Protein AF-A0A417HLZ5-F1 (afdb_monomer)

pLDDT: mean 81.4, std 19.9, range [37.94, 98.44]

Foldseek 3Di:
DDDDDDDDDDDPPPPDVVVVVVVVVVVVVVVVVVVVCVVPDDDDDDDPPPPPPPPFADFPDKFFFDDLVVAVCSVVDDDDFFAKWWWDQDCVPPPANLWIFIAHPVRHTNGTGDRVPSNVVSVCVVVVFTKIWTWHQDPPRTIIIGIHGDDD

Solvent-accessible surface area (backbone atoms only — not comparable to full-atom values): 9369 Å² total; per-residue (Å²): 135,88,79,83,79,87,89,80,89,87,79,84,82,73,79,54,71,62,59,60,51,50,51,51,50,51,52,50,51,51,48,51,51,46,63,69,39,68,84,64,88,78,84,87,82,98,66,86,82,73,87,82,74,78,88,61,31,61,80,70,49,78,42,54,60,31,64,27,83,78,39,93,67,34,88,71,62,89,80,53,76,68,38,65,31,38,68,44,82,34,64,84,38,92,89,39,57,50,37,32,38,32,19,37,86,89,65,51,72,63,27,23,54,43,83,94,65,21,62,62,62,35,52,41,48,73,76,65,47,62,49,40,31,30,32,37,70,45,79,96,74,39,51,28,32,39,34,21,42,52,75,130

Mean predicted aligned error: 15.19 Å

Nearest PDB structures (foldseek):
  3k2y-assembly1_A  TM=8.280E-01  e=7.923E-06  Lactiplantibacillus plantarum
  4xzg-assembly1_A  TM=7.854E-01  e=3.102E-05  Homo sapiens
  5k5f-assembly1_A  TM=6.120E-01  e=8.891E-04  Homo sapiens
  7et6-assembly1_D  TM=2.840E-01  e=3.391E+00  Arabidopsis thaliana
  1wid-assembly1_A  TM=2.336E-01  e=2.552E+00  Arabidopsis thaliana

Radius of gyration: 33.35 Å; Cα contacts (8 Å, |Δi|>4): 200; chains: 1; bounding box: 101×55×73 Å

Secondary structure (DSSP, 8-state):
----------------HHHHHHHHHHHHHHHHHHHHHTT-----S-SS-------SPPEEEEEE-B-GGGSTTGGG----TT-EEEEEE-TT-SS-TT-EEEEETTS-EEEE--TTTTHHHHHHHHTT---EEEEEEEGGGEEEEEEEPPP-

Structure (mmCIF, N/CA/C/O backbone):
data_AF-A0A417HLZ5-F1
#
_entry.id   AF-A0A417HLZ5-F1
#
loop_
_atom_site.group_PDB
_atom_site.id
_atom_site.type_symbol
_atom_site.label_atom_id
_atom_site.label_alt_id
_atom_site.label_comp_id
_atom_site.label_asym_id
_atom_site.label_entity_id
_atom_site.label_seq_id
_atom_site.pdbx_PDB_ins_code
_atom_site.Cartn_x
_atom_site.Cartn_y
_atom_site.Cartn_z
_atom_site.occupancy
_atom_site.B_iso_or_equiv
_atom_site.auth_seq_id
_atom_site.auth_comp_id
_atom_site.auth_asym_id
_atom_site.auth_atom_id
_atom_site.pdbx_PDB_model_num
ATOM 1 N N . MET A 1 1 ? 86.216 42.532 -59.298 1.00 42.53 1 MET A N 1
ATOM 2 C CA . MET A 1 1 ? 84.942 42.990 -58.701 1.00 42.53 1 MET A CA 1
ATOM 3 C C . MET A 1 1 ? 84.182 41.778 -58.187 1.00 42.53 1 MET A C 1
ATOM 5 O O . MET A 1 1 ? 84.198 40.765 -58.871 1.00 42.53 1 MET A O 1
ATOM 9 N N . GLY A 1 2 ? 83.654 41.870 -56.960 1.00 40.97 2 GLY A N 1
ATOM 10 C CA . GLY A 1 2 ? 83.027 40.779 -56.196 1.00 40.97 2 GLY A CA 1
ATOM 11 C C . GLY A 1 2 ? 81.701 40.298 -56.785 1.00 40.97 2 GLY A C 1
ATOM 12 O O . GLY A 1 2 ? 81.273 40.784 -57.821 1.00 40.97 2 GLY A O 1
ATOM 13 N N . SER A 1 3 ? 80.967 39.372 -56.190 1.00 40.03 3 SER A N 1
ATOM 14 C CA . S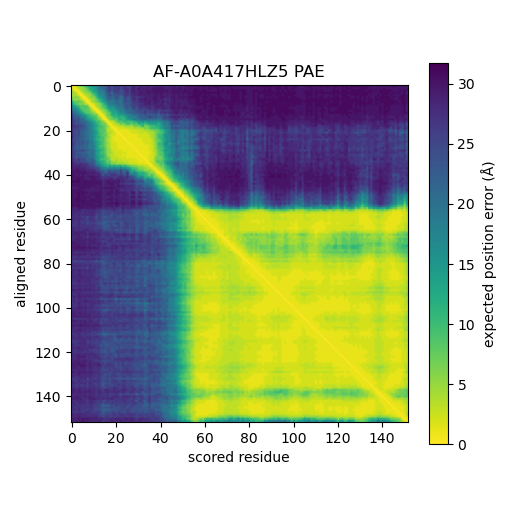ER A 1 3 ? 81.088 38.596 -54.957 1.00 40.03 3 SER A CA 1
ATOM 15 C C . SER A 1 3 ? 80.095 37.453 -55.149 1.00 40.03 3 SER A C 1
ATOM 17 O O . SER A 1 3 ? 78.955 37.699 -55.543 1.00 40.03 3 SER A O 1
ATOM 19 N N . ALA A 1 4 ? 80.540 36.223 -54.928 1.00 44.66 4 ALA A N 1
ATOM 20 C CA . ALA A 1 4 ? 79.714 35.032 -54.982 1.00 44.66 4 ALA A CA 1
ATOM 21 C C . ALA A 1 4 ? 78.902 34.887 -53.686 1.00 44.66 4 ALA A C 1
ATOM 23 O O . ALA A 1 4 ? 79.426 35.169 -52.612 1.00 44.66 4 ALA A O 1
ATOM 24 N N . GLY A 1 5 ? 77.654 34.445 -53.839 1.00 44.38 5 GLY A N 1
ATOM 25 C CA . GLY A 1 5 ? 77.116 33.286 -53.125 1.00 44.38 5 GLY A CA 1
ATOM 26 C C . GLY A 1 5 ? 76.871 33.382 -51.618 1.00 44.38 5 GLY A C 1
ATOM 27 O O . GLY A 1 5 ? 77.808 33.421 -50.834 1.00 44.38 5 GLY A O 1
ATOM 28 N N . ASP A 1 6 ? 75.584 33.233 -51.289 1.00 45.41 6 ASP A N 1
ATOM 29 C CA . ASP A 1 6 ? 75.059 32.317 -50.265 1.00 45.41 6 ASP A CA 1
ATOM 30 C C . ASP A 1 6 ? 75.293 32.730 -48.795 1.00 45.41 6 ASP A C 1
ATOM 32 O O . ASP A 1 6 ? 76.400 32.946 -48.331 1.00 45.41 6 ASP A O 1
ATOM 36 N N . GLY A 1 7 ? 74.279 32.923 -47.953 1.00 51.69 7 GLY A N 1
ATOM 37 C CA . GLY A 1 7 ? 73.090 32.099 -47.776 1.00 51.69 7 GLY A CA 1
ATOM 38 C C . GLY A 1 7 ? 73.145 31.482 -46.374 1.00 51.69 7 GLY A C 1
ATOM 39 O O . GLY A 1 7 ? 73.733 30.427 -46.193 1.00 51.69 7 GLY A O 1
ATOM 40 N N . CYS A 1 8 ? 72.561 32.154 -45.378 1.00 38.81 8 CYS A N 1
ATOM 41 C CA . CYS A 1 8 ? 72.175 31.598 -44.070 1.00 38.81 8 CYS A CA 1
ATOM 42 C C . CYS A 1 8 ? 71.301 32.678 -43.396 1.00 38.81 8 CYS A C 1
ATOM 44 O O . CYS A 1 8 ? 71.788 33.765 -43.115 1.00 38.81 8 CYS A O 1
ATOM 46 N N . GLY A 1 9 ? 69.977 32.578 -43.272 1.00 46.19 9 GLY A N 1
ATOM 47 C CA . GLY A 1 9 ? 69.206 31.438 -42.803 1.00 46.19 9 GLY A CA 1
ATOM 48 C C . GLY A 1 9 ? 69.137 31.511 -41.281 1.00 46.19 9 GLY A C 1
ATOM 49 O O . GLY A 1 9 ? 70.114 31.147 -40.646 1.00 46.19 9 GLY A O 1
ATOM 50 N N . LEU A 1 10 ? 68.025 32.012 -40.720 1.00 42.22 10 LEU A N 1
ATOM 51 C CA . LEU A 1 10 ? 67.340 31.466 -39.531 1.00 42.22 10 LEU A CA 1
ATOM 52 C C . LEU A 1 10 ? 66.310 32.462 -38.947 1.00 42.22 10 LEU A C 1
ATOM 54 O O . LEU A 1 10 ? 66.621 33.383 -38.201 1.00 42.22 10 LEU A O 1
ATOM 58 N N . LEU A 1 11 ? 65.055 32.152 -39.286 1.00 45.53 11 LEU A N 1
ATOM 59 C CA . LEU A 1 11 ? 63.861 32.138 -38.432 1.00 45.53 11 LEU A CA 1
ATOM 60 C C . LEU A 1 11 ? 63.254 33.480 -38.020 1.00 45.53 11 LEU A C 1
ATOM 62 O O . LEU A 1 11 ? 63.368 33.940 -36.887 1.00 45.53 11 LEU A O 1
ATOM 66 N N . LYS A 1 12 ? 62.429 34.016 -38.921 1.00 48.50 12 LYS A N 1
ATOM 67 C CA . LYS A 1 12 ? 61.233 34.740 -38.498 1.00 48.50 12 LYS A CA 1
ATOM 68 C C . LYS A 1 12 ? 60.192 33.674 -38.158 1.00 48.50 12 LYS A C 1
ATOM 70 O O . LYS A 1 12 ? 59.709 32.985 -39.047 1.00 48.50 12 LYS A O 1
ATOM 75 N N . GLY A 1 13 ? 59.949 33.465 -36.866 1.00 55.28 13 GLY A N 1
ATOM 76 C CA . GLY A 1 13 ? 58.898 32.575 -36.383 1.00 55.28 13 GLY A CA 1
ATOM 77 C C . GLY A 1 13 ? 57.536 33.114 -36.804 1.00 55.28 13 GLY A C 1
ATOM 78 O O . GLY A 1 13 ? 56.933 33.915 -36.095 1.00 55.28 13 GLY A O 1
ATOM 79 N N . GLU A 1 14 ? 57.076 32.709 -37.981 1.00 53.88 14 GLU A N 1
ATOM 80 C CA . GLU A 1 14 ? 55.670 32.768 -38.351 1.00 53.88 14 GLU A CA 1
ATOM 81 C C . GLU A 1 14 ? 54.941 31.763 -37.461 1.00 53.88 14 GLU A C 1
ATOM 83 O O . GLU A 1 14 ? 54.979 30.557 -37.692 1.00 53.88 14 GLU A O 1
ATOM 88 N N . VAL A 1 15 ? 54.319 32.267 -36.394 1.00 59.94 15 VAL A N 1
ATOM 89 C CA . VAL A 1 15 ? 53.291 31.519 -35.666 1.00 59.94 15 VAL A CA 1
ATOM 90 C C . VAL A 1 15 ? 52.232 31.096 -36.689 1.00 59.94 15 VAL A C 1
ATOM 92 O O . VAL A 1 15 ? 51.618 31.9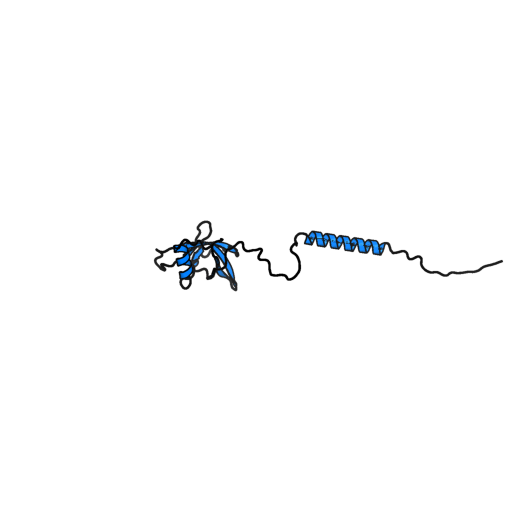61 -37.324 1.00 59.94 15 VAL A O 1
ATOM 95 N N . PRO A 1 16 ? 52.066 29.788 -36.942 1.00 53.69 16 PRO A N 1
ATOM 96 C CA . PRO A 1 16 ? 51.326 29.335 -38.098 1.00 53.69 16 PRO A CA 1
ATOM 97 C C . PRO A 1 16 ? 49.843 29.569 -37.840 1.00 53.69 16 PRO A C 1
ATOM 99 O O . PRO A 1 16 ? 49.293 29.183 -36.812 1.00 53.69 16 PRO A O 1
ATOM 102 N N . VAL A 1 17 ? 49.174 30.152 -38.829 1.00 61.22 17 VAL A N 1
ATOM 103 C CA . VAL A 1 17 ? 47.716 30.338 -38.905 1.00 61.22 17 VAL A CA 1
ATOM 104 C C . VAL A 1 17 ? 46.945 29.051 -38.537 1.00 61.22 17 VAL A C 1
ATOM 106 O O . VAL A 1 17 ? 45.825 29.121 -38.037 1.00 61.22 17 VAL A O 1
ATOM 109 N N . LEU A 1 18 ? 47.570 27.876 -38.697 1.00 58.62 18 LEU A N 1
ATOM 110 C CA . LEU A 1 18 ? 47.052 26.578 -38.260 1.00 58.62 18 LEU A CA 1
ATOM 111 C C . LEU A 1 18 ? 46.855 26.443 -36.743 1.00 58.62 18 LEU A C 1
ATOM 113 O O . LEU A 1 18 ? 45.865 25.838 -36.339 1.00 58.62 18 LEU A O 1
ATOM 117 N N . G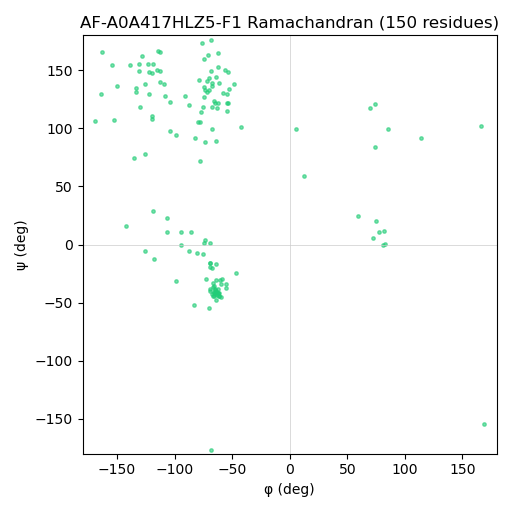LU A 1 19 ? 47.733 26.994 -35.902 1.00 63.19 19 GLU A N 1
ATOM 118 C CA . GLU A 1 19 ? 47.545 26.937 -34.444 1.00 63.19 19 GLU A CA 1
ATOM 119 C C . GLU A 1 19 ? 46.361 27.801 -34.013 1.00 63.19 19 GLU A C 1
ATOM 121 O O . GLU A 1 19 ? 45.548 27.372 -33.198 1.00 63.19 19 GLU A O 1
ATOM 126 N N . GLY A 1 20 ? 46.181 28.969 -34.638 1.00 72.06 20 GLY A N 1
ATOM 127 C CA . GLY A 1 20 ? 45.007 29.813 -34.409 1.00 72.06 20 GLY A CA 1
ATOM 128 C C . GLY A 1 20 ? 43.699 29.119 -34.803 1.00 72.06 20 GLY A C 1
ATOM 129 O O . GLY A 1 20 ? 42.722 29.167 -34.055 1.00 72.06 20 GLY A O 1
ATOM 130 N N . ILE A 1 21 ? 43.693 28.417 -35.942 1.00 76.75 21 ILE A N 1
ATOM 131 C CA . ILE A 1 21 ? 42.537 27.631 -36.397 1.00 76.75 21 ILE A CA 1
ATOM 132 C C . ILE A 1 21 ? 42.269 26.460 -35.445 1.00 76.75 21 ILE A C 1
ATOM 134 O O . ILE A 1 21 ? 41.121 26.238 -35.067 1.00 76.75 21 ILE A O 1
ATOM 138 N N . LEU A 1 22 ? 43.304 25.735 -35.012 1.00 83.00 22 LEU A N 1
ATOM 139 C CA . LEU A 1 22 ? 43.159 24.615 -34.082 1.00 83.00 22 LEU A CA 1
ATOM 140 C C . LEU A 1 22 ? 42.578 25.073 -32.739 1.00 83.00 22 LEU A C 1
ATOM 142 O O . LEU A 1 22 ? 41.647 24.450 -32.228 1.00 83.00 22 LEU A O 1
ATOM 146 N N . LEU A 1 23 ? 43.067 26.190 -32.200 1.00 85.25 23 LEU A N 1
ATOM 147 C CA . LEU A 1 23 ? 42.543 26.779 -30.968 1.00 85.25 23 LEU A CA 1
ATOM 148 C C . LEU A 1 23 ? 41.088 27.238 -31.130 1.00 85.25 23 LEU A C 1
ATOM 150 O O . LEU A 1 23 ? 40.272 26.996 -30.240 1.00 85.25 23 LEU A O 1
ATOM 154 N N . ALA A 1 24 ? 40.734 27.826 -32.276 1.00 83.81 24 ALA A N 1
ATOM 155 C CA . ALA A 1 24 ? 39.357 28.216 -32.576 1.00 83.81 24 ALA A CA 1
ATOM 156 C C . ALA A 1 24 ? 38.416 27.002 -32.678 1.00 83.81 24 ALA A C 1
ATOM 158 O O . ALA A 1 24 ? 37.296 27.045 -32.166 1.00 83.81 24 ALA A O 1
ATOM 159 N N . VAL A 1 25 ? 38.877 25.896 -33.275 1.00 88.31 25 VAL A N 1
ATOM 160 C CA . VAL A 1 25 ? 38.121 24.636 -33.354 1.00 88.31 25 VAL A CA 1
ATOM 161 C C . VAL A 1 25 ? 37.940 24.021 -31.966 1.00 88.31 25 VAL A C 1
ATOM 163 O O . VAL A 1 25 ? 36.826 23.631 -31.624 1.00 88.31 25 VAL A O 1
ATOM 166 N N . ILE A 1 26 ? 38.987 23.979 -31.135 1.00 90.69 26 ILE A N 1
ATOM 167 C CA . ILE A 1 26 ? 38.901 23.470 -29.757 1.00 90.69 26 ILE A CA 1
ATOM 168 C C . ILE A 1 26 ? 37.925 24.315 -28.927 1.00 90.69 26 ILE A C 1
ATOM 170 O O . ILE A 1 26 ? 37.079 23.753 -28.234 1.00 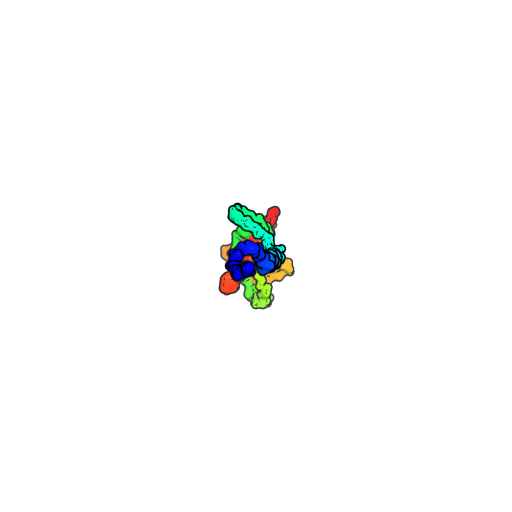90.69 26 ILE A O 1
ATOM 174 N N . ALA A 1 27 ? 37.984 25.646 -29.032 1.00 89.44 27 ALA A N 1
ATOM 175 C CA . ALA A 1 27 ? 37.072 26.547 -28.328 1.00 89.44 27 ALA A CA 1
ATOM 176 C C . ALA A 1 27 ? 35.614 26.375 -28.786 1.00 89.44 27 ALA A C 1
ATOM 178 O O . ALA A 1 27 ? 34.707 26.344 -27.954 1.00 89.44 27 ALA A O 1
ATOM 179 N N . LEU A 1 28 ? 35.381 26.199 -30.091 1.00 91.56 28 LEU A N 1
ATOM 180 C CA . LEU A 1 28 ? 34.050 25.950 -30.646 1.00 91.56 28 LEU A CA 1
ATOM 181 C C . LEU A 1 28 ? 33.498 24.586 -30.212 1.00 91.56 28 LEU A C 1
ATOM 183 O O . LEU A 1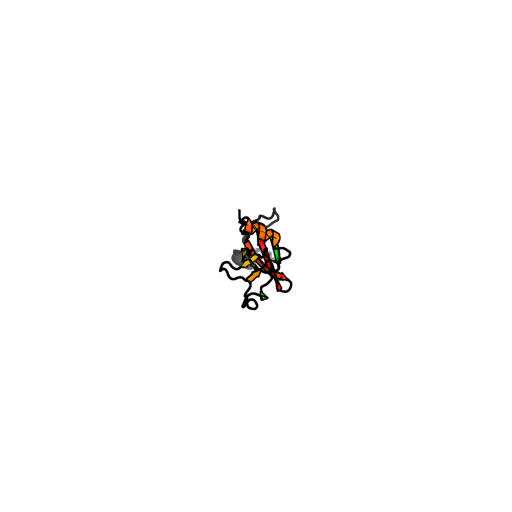 28 ? 32.335 24.492 -29.829 1.00 91.56 28 LEU A O 1
ATOM 187 N N . LEU A 1 29 ? 34.323 23.535 -30.227 1.00 92.50 29 LEU A N 1
ATOM 188 C CA . LEU A 1 29 ? 33.940 22.209 -29.738 1.00 92.50 29 LEU A CA 1
ATOM 189 C C . LEU A 1 29 ? 33.658 22.233 -28.234 1.00 92.50 29 LEU A C 1
ATOM 191 O O . LEU A 1 29 ? 32.656 21.669 -27.805 1.00 92.50 29 LEU A O 1
ATOM 195 N N . ALA A 1 30 ? 34.477 22.927 -27.440 1.00 84.94 30 ALA A N 1
ATOM 196 C CA . ALA A 1 30 ? 34.247 23.114 -26.011 1.00 84.94 30 ALA A CA 1
ATOM 197 C C . ALA A 1 30 ? 32.944 23.882 -25.741 1.00 84.94 30 ALA A C 1
ATOM 199 O O . ALA A 1 30 ? 32.170 23.470 -24.882 1.00 84.94 30 ALA A O 1
ATOM 200 N N . LEU A 1 31 ? 32.652 24.935 -26.513 1.00 87.44 31 LEU A N 1
ATOM 201 C CA . LEU A 1 31 ? 31.398 25.685 -26.426 1.00 87.44 31 LEU A CA 1
ATOM 202 C C . LEU A 1 31 ? 30.194 24.830 -26.838 1.00 87.44 31 LEU A C 1
ATOM 204 O O . LEU A 1 31 ? 29.172 24.867 -26.167 1.00 87.44 31 LEU A O 1
ATOM 208 N N . LEU A 1 32 ? 30.302 24.023 -27.895 1.00 89.12 32 LEU A N 1
ATOM 209 C CA . LEU A 1 32 ? 29.243 23.098 -28.313 1.00 89.12 32 LEU A CA 1
ATOM 210 C C . LEU A 1 32 ? 29.006 21.997 -27.276 1.00 89.12 32 LEU A C 1
ATOM 212 O O . LEU A 1 32 ? 27.858 21.667 -26.985 1.00 89.12 32 LEU A O 1
ATOM 216 N N . LEU A 1 33 ? 30.072 21.450 -26.690 1.00 85.81 33 LEU A N 1
ATOM 217 C CA . LEU A 1 33 ? 29.982 20.502 -25.582 1.00 85.81 33 LEU A CA 1
ATOM 218 C C . LEU A 1 33 ? 29.379 21.161 -24.340 1.00 85.81 33 LEU A C 1
ATOM 220 O O . LEU A 1 33 ? 28.551 20.534 -23.692 1.00 85.81 33 LEU A O 1
ATOM 224 N N . TRP A 1 34 ? 29.713 22.420 -24.050 1.00 76.94 34 TRP A N 1
ATOM 225 C CA . TRP A 1 34 ? 29.138 23.195 -22.950 1.00 76.94 34 TRP A CA 1
ATOM 226 C C . TRP A 1 34 ? 27.666 23.544 -23.191 1.00 76.94 34 TRP A C 1
ATOM 228 O O . TRP A 1 34 ? 26.857 23.386 -22.289 1.00 76.94 34 TRP A O 1
ATOM 238 N N . LEU A 1 35 ? 27.268 23.899 -24.414 1.00 79.75 35 LEU A N 1
ATOM 239 C CA . LEU A 1 35 ? 25.864 24.101 -24.794 1.00 79.75 35 LEU A CA 1
ATOM 240 C C . LEU A 1 35 ? 25.070 22.784 -24.739 1.00 79.75 35 LEU A C 1
ATOM 242 O O . LEU A 1 35 ? 23.917 22.774 -24.313 1.00 79.75 35 LEU A O 1
ATOM 246 N N . ARG A 1 36 ? 25.696 21.650 -25.088 1.00 76.38 36 ARG A N 1
ATOM 247 C CA . ARG A 1 36 ? 25.116 20.303 -24.932 1.00 76.38 36 ARG A CA 1
ATOM 248 C C . ARG A 1 36 ? 25.074 19.857 -23.463 1.00 76.38 36 ARG A C 1
ATOM 250 O O . ARG A 1 36 ? 24.174 19.116 -23.076 1.00 76.38 36 ARG A O 1
ATOM 257 N N . ALA A 1 37 ? 26.013 20.334 -22.648 1.00 61.81 37 ALA A N 1
ATOM 258 C CA . ALA A 1 37 ? 26.075 20.145 -21.201 1.00 61.81 37 ALA A CA 1
ATOM 259 C C . ALA A 1 37 ? 25.281 21.207 -20.417 1.00 61.81 37 ALA A C 1
ATOM 261 O O . ALA A 1 37 ? 25.091 21.043 -19.221 1.00 61.81 37 ALA A O 1
ATOM 262 N N . GLY A 1 38 ? 24.731 22.236 -21.070 1.00 52.06 38 GLY A N 1
ATOM 263 C CA . GLY A 1 38 ? 23.903 23.295 -20.475 1.00 52.06 38 GLY A CA 1
ATOM 264 C C . GLY A 1 38 ? 22.524 22.823 -19.997 1.00 52.06 38 GLY A C 1
ATOM 265 O O . GLY A 1 38 ? 21.747 23.609 -19.467 1.00 52.06 38 GLY A O 1
ATOM 266 N N . LYS A 1 39 ? 22.236 21.521 -20.135 1.00 51.84 39 LYS A N 1
ATOM 267 C CA . LYS A 1 39 ? 21.185 20.784 -19.410 1.00 51.84 39 LYS A CA 1
ATOM 268 C C . LYS A 1 39 ? 21.741 19.834 -18.332 1.00 51.84 39 LYS A C 1
ATOM 270 O O . LYS A 1 39 ? 21.085 18.874 -17.947 1.00 51.84 39 LYS A O 1
ATOM 275 N N . ARG A 1 40 ? 22.954 20.077 -17.840 1.00 50.03 40 ARG A N 1
ATOM 276 C CA . ARG A 1 40 ? 23.573 19.409 -16.686 1.00 50.03 40 ARG A CA 1
ATOM 277 C C . ARG A 1 40 ? 24.225 20.462 -15.804 1.00 50.03 40 ARG A C 1
ATOM 279 O O . ARG A 1 40 ? 25.439 20.620 -15.768 1.00 50.03 40 ARG A O 1
ATOM 286 N N . ASN A 1 41 ? 23.370 21.184 -15.094 1.00 39.88 41 ASN A N 1
ATOM 287 C CA . ASN A 1 41 ? 23.749 21.925 -13.907 1.00 39.88 41 ASN A CA 1
ATOM 288 C C . ASN A 1 41 ? 23.252 21.150 -12.681 1.00 39.88 41 ASN A C 1
ATOM 290 O O . ASN A 1 41 ? 22.077 21.253 -12.345 1.00 39.88 41 ASN A O 1
ATOM 294 N N . LYS A 1 42 ? 24.139 20.371 -12.057 1.00 37.94 42 LYS A N 1
ATOM 295 C CA . LYS A 1 42 ? 24.334 20.301 -10.599 1.00 37.94 42 LYS A CA 1
ATOM 296 C C . LYS A 1 42 ? 25.814 19.946 -10.368 1.00 37.94 42 LYS A C 1
ATOM 298 O O . LYS A 1 42 ? 26.393 19.167 -11.121 1.00 37.94 42 LYS A O 1
ATOM 303 N N . GLN A 1 43 ? 26.432 20.635 -9.420 1.00 38.03 43 GLN A N 1
ATOM 304 C CA . GLN A 1 43 ? 27.874 20.749 -9.191 1.00 38.03 43 GLN A CA 1
ATOM 305 C C . GLN A 1 43 ? 28.543 19.498 -8.576 1.00 38.03 43 GLN A C 1
ATOM 307 O O . GLN A 1 43 ? 27.901 18.672 -7.941 1.00 38.03 43 GLN A O 1
ATOM 312 N N . SER A 1 44 ? 29.865 19.439 -8.771 1.00 40.94 44 SER A N 1
ATOM 313 C CA . SER A 1 44 ? 30.929 18.698 -8.049 1.00 40.94 44 SER A CA 1
ATOM 314 C C . SER A 1 44 ? 31.272 19.376 -6.695 1.00 40.94 44 SER A C 1
ATOM 316 O O . SER A 1 44 ? 30.906 20.547 -6.568 1.00 40.94 44 SER A O 1
ATOM 318 N N . PRO A 1 45 ? 32.110 18.842 -5.767 1.00 52.28 45 PRO A N 1
ATOM 319 C CA . PRO A 1 45 ? 32.315 17.490 -5.215 1.00 52.28 45 PRO A CA 1
ATOM 320 C C . PRO A 1 45 ? 31.945 17.405 -3.697 1.00 52.28 45 PRO A C 1
ATOM 322 O O . PRO A 1 45 ? 31.777 18.420 -3.033 1.00 52.28 45 PRO A O 1
ATOM 325 N N . GLU A 1 46 ? 31.820 16.179 -3.173 1.00 54.88 46 GLU A N 1
ATOM 326 C CA . GLU A 1 46 ? 31.678 15.718 -1.765 1.00 54.88 46 GLU A CA 1
ATOM 327 C C . GLU A 1 46 ? 31.540 16.771 -0.623 1.00 54.88 46 GLU A C 1
ATOM 329 O O . GLU A 1 46 ? 32.515 17.282 -0.076 1.00 54.88 46 GLU A O 1
ATOM 334 N N . GLY A 1 47 ? 30.294 17.004 -0.192 1.00 42.19 47 GLY A N 1
ATOM 335 C CA . GLY A 1 47 ? 29.846 17.668 1.049 1.00 42.19 47 GLY A CA 1
ATOM 336 C C . GLY A 1 47 ? 28.445 17.125 1.386 1.00 42.19 47 GLY A C 1
ATOM 337 O O . GLY A 1 47 ? 27.806 16.632 0.455 1.00 42.19 47 GLY A O 1
ATOM 338 N N . PRO A 1 48 ? 27.978 17.112 2.659 1.00 44.25 48 PRO A N 1
ATOM 339 C CA . PRO A 1 48 ? 26.935 16.186 3.108 1.00 44.25 48 PRO A CA 1
ATOM 340 C C . PRO A 1 48 ? 25.716 16.305 2.202 1.00 44.25 48 PRO A C 1
ATOM 342 O O . PRO A 1 48 ? 25.193 17.401 2.003 1.00 44.25 48 PRO A O 1
ATOM 345 N N . GLU A 1 49 ? 25.364 15.171 1.607 1.00 50.28 49 GLU A N 1
ATOM 346 C CA . GLU A 1 49 ? 24.327 14.983 0.604 1.00 50.28 49 GLU A CA 1
ATOM 347 C C . GLU A 1 49 ? 23.081 15.793 0.977 1.00 50.28 49 GLU A C 1
ATOM 349 O O . GLU A 1 49 ? 22.313 15.436 1.868 1.00 50.28 49 GLU A O 1
ATOM 354 N N . GLN A 1 50 ? 22.909 16.945 0.326 1.00 41.38 50 GLN A N 1
ATOM 355 C CA . GLN A 1 50 ? 21.724 17.771 0.494 1.00 41.38 50 GLN A CA 1
ATOM 356 C C . GLN A 1 50 ? 20.572 17.081 -0.231 1.00 41.38 50 GLN A C 1
ATOM 358 O O . GLN A 1 50 ? 20.360 17.298 -1.419 1.00 41.38 50 GLN A O 1
ATOM 363 N N . GLU A 1 51 ? 19.890 16.194 0.487 1.00 53.12 51 GLU A N 1
ATOM 364 C CA . GLU A 1 51 ? 18.453 16.231 0.773 1.00 53.12 51 GLU A CA 1
ATOM 365 C C . GLU A 1 51 ? 17.616 17.231 -0.057 1.00 53.12 51 GLU A C 1
ATOM 367 O O . GLU A 1 51 ? 16.993 18.146 0.477 1.00 53.12 51 GLU A O 1
ATOM 372 N N . GLN A 1 52 ? 17.622 17.115 -1.381 1.00 50.16 52 GLN A N 1
ATOM 373 C CA . GLN A 1 52 ? 16.875 18.001 -2.284 1.00 50.16 52 GLN A CA 1
ATOM 374 C C . GLN A 1 52 ? 15.837 17.231 -3.111 1.00 50.16 52 GLN A C 1
ATOM 376 O O . GLN A 1 52 ? 15.489 17.654 -4.207 1.00 50.16 52 GLN A O 1
ATOM 381 N N . GLU A 1 53 ? 15.323 16.119 -2.573 1.00 50.78 53 GLU A N 1
ATOM 382 C CA . GLU A 1 53 ? 14.365 15.241 -3.266 1.00 50.78 53 GLU A CA 1
ATOM 383 C C . GLU A 1 53 ? 13.271 14.650 -2.344 1.00 50.78 53 GLU A C 1
ATOM 385 O O . GLU A 1 53 ? 12.583 13.709 -2.724 1.00 50.78 53 GLU A O 1
ATOM 390 N N . ARG A 1 54 ? 13.061 15.183 -1.126 1.00 59.31 54 ARG A N 1
ATOM 391 C CA . ARG A 1 54 ? 11.971 14.718 -0.240 1.00 59.31 54 ARG A CA 1
ATOM 392 C C . ARG A 1 54 ? 10.610 15.295 -0.667 1.00 59.31 54 ARG A C 1
ATOM 394 O O . ARG A 1 54 ? 10.065 16.163 0.012 1.00 59.31 54 ARG A O 1
ATOM 401 N N . GLU A 1 55 ? 10.052 14.836 -1.785 1.00 62.69 55 GLU A N 1
ATOM 402 C CA . GLU A 1 55 ? 8.638 15.100 -2.130 1.00 62.69 55 GLU A CA 1
ATOM 403 C C . GLU A 1 55 ? 7.661 14.151 -1.398 1.00 62.69 55 GLU A C 1
ATOM 405 O O . GLU A 1 55 ? 6.444 14.362 -1.384 1.00 62.69 55 GLU A O 1
ATOM 410 N N . GLU A 1 56 ? 8.190 13.148 -0.696 1.00 67.69 56 GLU A N 1
ATOM 411 C CA . GLU A 1 56 ? 7.445 12.158 0.082 1.00 67.69 56 GLU A CA 1
ATOM 412 C C . GLU A 1 56 ? 7.825 12.199 1.563 1.00 67.69 56 GLU A C 1
ATOM 414 O O . GLU A 1 56 ? 8.969 12.492 1.925 1.00 67.69 56 GLU A O 1
ATOM 419 N N . GLY A 1 57 ? 6.854 11.900 2.434 1.00 85.75 57 GLY A N 1
ATOM 420 C CA . GLY A 1 57 ? 7.141 11.691 3.849 1.00 85.75 57 GLY A CA 1
ATOM 421 C C . GLY A 1 57 ? 8.080 10.492 4.051 1.00 85.75 57 GLY A C 1
ATOM 422 O O . GLY A 1 57 ? 8.283 9.696 3.126 1.00 85.75 57 GLY A O 1
ATOM 423 N N . PRO A 1 58 ? 8.681 10.347 5.246 1.00 92.50 58 PRO A N 1
ATOM 424 C CA . PRO A 1 58 ? 9.597 9.247 5.528 1.00 92.50 58 PRO A CA 1
ATOM 425 C C . PRO A 1 58 ? 9.018 7.889 5.113 1.00 92.50 58 PRO A C 1
ATOM 427 O O . PRO A 1 58 ? 7.837 7.620 5.343 1.00 92.50 58 PRO A O 1
ATOM 430 N N . LEU A 1 59 ? 9.853 7.035 4.516 1.00 95.06 59 LEU A N 1
ATOM 431 C CA . LEU A 1 59 ? 9.475 5.663 4.188 1.00 95.06 59 LEU A CA 1
ATOM 432 C C . LEU A 1 59 ? 9.151 4.915 5.488 1.00 95.06 59 LEU A C 1
ATOM 434 O O . LEU A 1 59 ? 9.987 4.828 6.388 1.00 95.06 59 LEU A O 1
ATOM 438 N N . LEU A 1 60 ? 7.930 4.399 5.580 1.00 95.94 60 LEU A N 1
ATOM 439 C CA . LEU A 1 60 ? 7.481 3.542 6.669 1.00 95.94 60 LEU A CA 1
ATOM 440 C C . LEU A 1 60 ? 7.897 2.090 6.409 1.00 95.94 60 LEU A C 1
ATOM 442 O O . LEU A 1 60 ? 8.487 1.471 7.290 1.00 95.94 60 LEU A O 1
ATOM 446 N N . ASP A 1 61 ? 7.580 1.552 5.227 1.00 97.00 61 ASP A N 1
ATOM 447 C CA . ASP A 1 61 ? 7.882 0.160 4.862 1.00 97.00 61 ASP A CA 1
ATOM 448 C C . ASP A 1 61 ? 7.784 -0.070 3.339 1.00 97.00 61 ASP A C 1
ATOM 450 O O . ASP A 1 61 ? 7.196 0.738 2.620 1.00 97.00 61 ASP A O 1
ATOM 454 N N . VAL A 1 62 ? 8.306 -1.198 2.849 1.00 96.94 62 VAL A N 1
ATOM 455 C CA . VAL A 1 62 ? 8.115 -1.687 1.473 1.00 96.94 62 VAL A CA 1
ATOM 456 C C . VAL A 1 62 ? 7.445 -3.055 1.522 1.00 96.94 62 VAL A C 1
ATOM 458 O O . VAL A 1 62 ? 8.042 -4.059 1.915 1.00 96.94 62 VAL A O 1
ATOM 461 N N . LEU A 1 63 ? 6.190 -3.114 1.087 1.00 97.25 63 LEU A N 1
ATOM 462 C CA . LEU A 1 63 ? 5.339 -4.293 1.233 1.00 97.25 63 LEU A CA 1
ATOM 463 C C . LEU A 1 63 ? 4.970 -4.893 -0.122 1.00 97.25 63 LEU A C 1
ATOM 465 O O . LEU A 1 63 ? 4.829 -4.196 -1.118 1.00 97.25 63 LEU A O 1
ATOM 469 N N . ALA A 1 64 ? 4.759 -6.207 -0.178 1.00 96.56 64 ALA A N 1
ATOM 470 C CA . ALA A 1 64 ? 4.277 -6.845 -1.402 1.00 96.56 64 ALA A CA 1
ATOM 471 C C . ALA A 1 64 ? 2.831 -6.420 -1.721 1.00 96.56 64 ALA A C 1
ATOM 473 O O . ALA A 1 64 ? 1.966 -6.472 -0.848 1.00 96.56 64 ALA A O 1
ATOM 474 N N . LEU A 1 65 ? 2.533 -6.112 -2.985 1.00 96.19 65 LEU A N 1
ATOM 475 C CA . LEU A 1 65 ? 1.157 -5.915 -3.441 1.00 96.19 65 LEU A CA 1
ATOM 476 C C . LEU A 1 65 ? 0.462 -7.278 -3.579 1.00 96.19 65 LEU A C 1
ATOM 478 O O . LEU A 1 65 ? 0.875 -8.127 -4.377 1.00 96.19 65 LEU A O 1
ATOM 482 N N . ARG A 1 66 ? -0.603 -7.508 -2.805 1.00 95.62 66 ARG A N 1
ATOM 483 C CA . ARG A 1 66 ? -1.349 -8.778 -2.788 1.00 95.62 66 ARG A CA 1
ATOM 484 C C . ARG A 1 66 ? -2.760 -8.619 -3.339 1.00 95.62 66 ARG A C 1
ATOM 486 O O . ARG A 1 66 ? -3.275 -7.521 -3.502 1.00 95.62 66 ARG A O 1
ATOM 493 N N . GLY A 1 67 ? -3.395 -9.752 -3.630 1.00 90.06 67 GLY A N 1
ATOM 494 C CA . GLY A 1 67 ? -4.826 -9.818 -3.924 1.00 90.06 67 GLY A CA 1
ATOM 495 C C . GLY A 1 67 ? -5.268 -9.249 -5.275 1.00 90.06 67 GLY A C 1
ATOM 496 O O . GLY A 1 67 ? -6.465 -9.247 -5.541 1.00 90.06 67 GLY A O 1
ATOM 497 N N . PHE A 1 68 ? -4.343 -8.832 -6.147 1.00 86.62 68 PHE A N 1
ATOM 498 C CA . PHE A 1 68 ? -4.677 -8.314 -7.479 1.00 86.62 68 PHE A CA 1
ATOM 499 C C . PHE A 1 68 ? -5.456 -9.328 -8.337 1.00 86.62 68 PHE A C 1
ATOM 501 O O . PHE A 1 68 ? -6.304 -8.926 -9.117 1.00 86.62 68 PHE A O 1
ATOM 508 N N . SER A 1 69 ? -5.258 -10.637 -8.146 1.00 84.75 69 SER A N 1
ATOM 509 C CA . SER A 1 69 ? -6.015 -11.690 -8.848 1.00 84.75 69 SER A CA 1
ATOM 510 C C . SER A 1 69 ? -7.492 -11.804 -8.443 1.00 84.75 69 SER A C 1
ATOM 512 O O . SER A 1 69 ? -8.254 -12.455 -9.147 1.00 84.75 69 SER A O 1
ATOM 514 N N . TYR A 1 70 ? -7.906 -11.212 -7.317 1.00 82.12 70 TYR A N 1
ATOM 515 C CA . TYR A 1 70 ? -9.306 -11.224 -6.861 1.00 82.12 70 TYR A CA 1
ATOM 516 C C . TYR A 1 70 ? -10.086 -9.986 -7.310 1.00 82.12 70 TYR A C 1
ATOM 518 O O . TYR A 1 70 ? -11.266 -9.839 -6.996 1.00 82.12 70 TYR A O 1
ATOM 526 N N . ILE A 1 71 ? -9.425 -9.081 -8.029 1.00 83.69 71 ILE A N 1
ATOM 527 C CA . ILE A 1 71 ? -10.033 -7.882 -8.588 1.00 83.69 71 ILE A CA 1
ATOM 528 C C . ILE A 1 71 ? -10.514 -8.238 -9.998 1.00 83.69 71 ILE A C 1
ATOM 530 O O . ILE A 1 71 ? -9.715 -8.753 -10.780 1.00 83.69 71 ILE A O 1
ATOM 534 N N . PRO A 1 72 ? -11.785 -7.985 -10.357 1.00 83.00 72 PRO A N 1
ATOM 535 C CA . PRO A 1 72 ? -12.251 -8.174 -11.727 1.00 83.00 72 PRO A CA 1
ATOM 536 C C . PRO A 1 72 ? -11.383 -7.387 -12.723 1.00 83.00 72 PRO A C 1
ATOM 538 O O . PRO A 1 72 ? -11.256 -6.169 -12.601 1.00 83.00 72 PRO A O 1
ATOM 541 N N . GLY A 1 73 ? -10.768 -8.080 -13.688 1.00 83.06 73 GLY A N 1
ATOM 542 C CA . GLY A 1 73 ? -9.815 -7.486 -14.637 1.00 83.06 73 GLY A CA 1
ATOM 543 C C . GLY A 1 73 ? -8.414 -7.232 -14.061 1.00 83.06 73 GLY A C 1
ATOM 544 O O . GLY A 1 73 ? -7.599 -6.554 -14.686 1.00 83.06 73 GLY A O 1
ATOM 545 N N . GLY A 1 74 ? -8.125 -7.760 -12.870 1.00 81.50 74 GLY A N 1
ATOM 546 C CA . GLY A 1 74 ? -6.873 -7.588 -12.139 1.00 81.50 74 GLY A CA 1
ATOM 547 C C . GLY A 1 74 ? -5.636 -8.110 -12.873 1.00 81.50 74 GLY A C 1
ATOM 548 O O . GLY A 1 74 ? -4.541 -7.561 -12.745 1.00 81.50 74 GLY A O 1
ATOM 549 N N . GLU A 1 75 ? -5.810 -9.146 -13.689 1.00 79.81 75 GLU A N 1
ATOM 550 C CA . GLU A 1 75 ? -4.778 -9.723 -14.552 1.00 79.81 75 GLU A CA 1
ATOM 551 C C . GLU A 1 75 ? -4.341 -8.790 -15.693 1.00 79.81 75 GLU A C 1
ATOM 553 O O . GLU A 1 75 ? -3.228 -8.929 -16.197 1.00 79.81 75 GLU A O 1
ATOM 558 N N . HIS A 1 76 ? -5.170 -7.799 -16.037 1.00 84.25 76 HIS A N 1
ATOM 559 C CA . HIS A 1 76 ? -4.907 -6.794 -17.070 1.00 84.25 76 HIS A CA 1
ATOM 560 C C . HIS A 1 76 ? -4.572 -5.406 -16.492 1.00 84.25 76 HIS A C 1
ATOM 562 O O . HIS A 1 76 ? -4.524 -4.426 -17.237 1.00 84.25 76 HIS A O 1
ATOM 568 N N . LEU A 1 77 ? -4.342 -5.289 -15.177 1.00 87.62 77 LEU A N 1
ATOM 569 C CA . LEU A 1 77 ? -3.980 -4.011 -14.562 1.00 87.62 77 LEU A CA 1
ATOM 570 C C . LEU A 1 77 ? -2.638 -3.507 -15.105 1.00 87.62 77 LEU A C 1
ATOM 572 O O . LEU A 1 77 ? -1.590 -4.121 -14.893 1.00 87.62 77 LEU A O 1
ATOM 576 N N . ALA A 1 78 ? -2.682 -2.353 -15.767 1.00 90.31 78 ALA A N 1
ATOM 577 C CA . ALA A 1 78 ? -1.499 -1.641 -16.216 1.00 90.31 78 ALA A CA 1
ATOM 578 C C . ALA A 1 78 ? -0.873 -0.897 -15.029 1.00 90.31 78 ALA A C 1
ATOM 580 O O . ALA A 1 78 ? -1.423 0.090 -14.546 1.00 90.31 78 ALA A O 1
ATOM 581 N N . LEU A 1 79 ? 0.245 -1.419 -14.533 1.00 91.06 79 LEU A N 1
ATOM 582 C CA . LEU A 1 79 ? 0.965 -0.928 -13.361 1.00 91.06 79 LEU A CA 1
ATOM 583 C C . LEU A 1 79 ? 2.287 -0.284 -13.792 1.00 91.06 79 LEU A C 1
ATOM 585 O O . LEU A 1 79 ? 2.987 -0.852 -14.633 1.00 91.06 79 LEU A O 1
ATOM 589 N N . TRP A 1 80 ? 2.641 0.856 -13.199 1.00 92.56 80 TRP A N 1
ATOM 590 C CA . TRP A 1 80 ? 3.832 1.625 -13.578 1.00 92.56 80 TRP A CA 1
ATOM 591 C C . TRP A 1 80 ? 4.727 1.890 -12.365 1.00 92.56 80 TRP A C 1
ATOM 593 O O . TRP A 1 80 ? 4.227 2.224 -11.294 1.00 92.56 80 TRP A O 1
ATOM 603 N N . GLU A 1 81 ? 6.044 1.765 -12.536 1.00 95.19 81 GLU A N 1
ATOM 604 C CA . GLU A 1 81 ? 7.013 2.181 -11.513 1.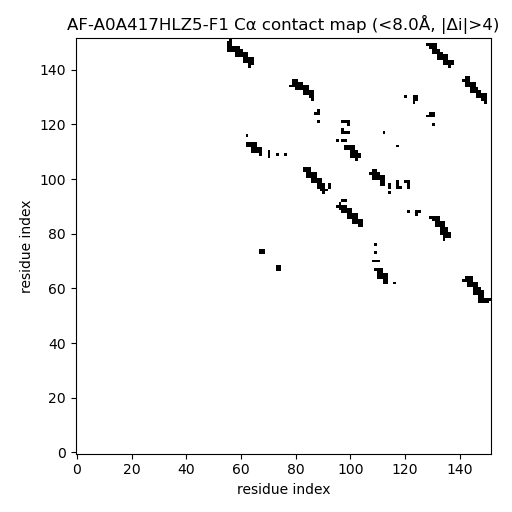00 95.19 81 GLU A CA 1
ATOM 605 C C . GLU A 1 81 ? 6.754 3.631 -11.095 1.00 95.19 81 GLU A C 1
ATOM 607 O O . GLU A 1 81 ? 6.576 4.498 -11.953 1.00 95.19 81 GLU A O 1
ATOM 612 N N . GLY A 1 82 ? 6.748 3.895 -9.792 1.00 94.88 82 GLY A N 1
ATOM 613 C CA . GLY A 1 82 ? 6.566 5.240 -9.262 1.00 94.88 82 GLY A CA 1
ATOM 614 C C . GLY A 1 82 ? 5.115 5.721 -9.202 1.00 94.88 82 GLY A C 1
ATOM 615 O O . GLY A 1 82 ? 4.876 6.838 -8.751 1.00 94.88 82 GLY A O 1
ATOM 616 N N . GLU A 1 83 ? 4.147 4.906 -9.629 1.00 94.81 83 GLU A N 1
ATOM 617 C CA . GLU A 1 83 ? 2.725 5.255 -9.593 1.00 94.81 83 GLU A CA 1
ATOM 618 C C . GLU A 1 83 ? 2.261 5.587 -8.168 1.00 94.81 83 GLU A C 1
ATOM 620 O O . GLU A 1 83 ? 2.493 4.807 -7.246 1.00 94.81 83 GLU A O 1
ATOM 625 N N . GLU A 1 84 ? 1.578 6.721 -7.999 1.00 95.25 84 GLU A N 1
ATOM 626 C CA . GLU A 1 84 ? 1.038 7.151 -6.708 1.00 95.25 84 GLU A CA 1
ATOM 627 C C . GLU A 1 84 ? -0.198 6.343 -6.308 1.00 95.25 84 GLU A C 1
ATOM 629 O O . GLU A 1 84 ? -1.113 6.094 -7.102 1.00 95.25 84 GLU A O 1
ATOM 634 N N . LEU A 1 85 ? -0.216 5.940 -5.042 1.00 96.69 85 LEU A N 1
ATOM 635 C CA . LEU A 1 85 ? -1.219 5.069 -4.457 1.00 96.69 85 LEU A CA 1
ATOM 636 C C . LEU A 1 85 ? -1.741 5.660 -3.151 1.00 96.69 85 LEU A C 1
ATOM 638 O O . LEU A 1 85 ? -1.026 6.311 -2.389 1.00 96.69 85 LEU A O 1
ATOM 642 N N . ILE A 1 86 ? -2.999 5.361 -2.863 1.00 97.00 86 ILE A N 1
ATOM 643 C CA . ILE A 1 86 ? -3.663 5.687 -1.607 1.00 97.00 86 ILE A CA 1
ATOM 644 C C . ILE A 1 86 ? -4.106 4.405 -0.908 1.00 97.00 86 ILE A C 1
ATOM 646 O O . ILE A 1 86 ? -4.349 3.369 -1.540 1.00 97.00 86 ILE A O 1
ATOM 650 N N . PHE A 1 87 ? -4.249 4.488 0.410 1.00 98.00 87 PHE A N 1
ATOM 651 C CA . PHE A 1 87 ? -4.673 3.367 1.238 1.00 98.00 87 PHE A CA 1
ATOM 652 C C . PHE A 1 87 ? -6.049 3.615 1.839 1.00 98.00 87 PHE A C 1
ATOM 654 O O . PHE A 1 87 ? -6.359 4.715 2.292 1.00 98.00 87 PHE A O 1
ATOM 661 N N . LYS A 1 88 ? -6.878 2.570 1.877 1.00 97.50 88 LYS A N 1
ATOM 662 C CA . LYS A 1 88 ? -8.210 2.633 2.487 1.00 97.50 88 LYS A CA 1
ATOM 663 C C . LYS A 1 88 ? -8.456 1.436 3.392 1.00 97.50 88 LYS A C 1
ATOM 665 O O . LYS A 1 88 ? -8.275 0.291 2.982 1.00 97.50 88 LYS A O 1
ATOM 670 N N . ARG A 1 89 ? -8.929 1.703 4.609 1.00 97.69 89 ARG A N 1
ATOM 671 C CA . ARG A 1 89 ? -9.401 0.671 5.538 1.00 97.69 89 ARG A CA 1
ATOM 672 C C . ARG A 1 89 ? -10.682 0.009 5.039 1.00 97.69 89 ARG A C 1
ATOM 674 O O . ARG A 1 89 ? -11.601 0.684 4.580 1.00 97.69 89 ARG A O 1
ATOM 681 N N . GLU A 1 90 ? -10.748 -1.307 5.206 1.00 97.12 90 GLU A N 1
ATOM 682 C CA . GLU A 1 90 ? -11.968 -2.104 5.062 1.00 97.12 90 GLU A CA 1
ATOM 683 C C . GLU A 1 90 ? -12.191 -2.933 6.344 1.00 97.12 90 GLU A C 1
ATOM 685 O O . GLU A 1 90 ? -11.856 -4.117 6.365 1.00 97.12 90 GLU A O 1
ATOM 690 N N . PRO A 1 91 ? -12.693 -2.336 7.444 1.00 97.25 91 PRO A N 1
ATOM 691 C CA . PRO A 1 91 ? -12.899 -3.051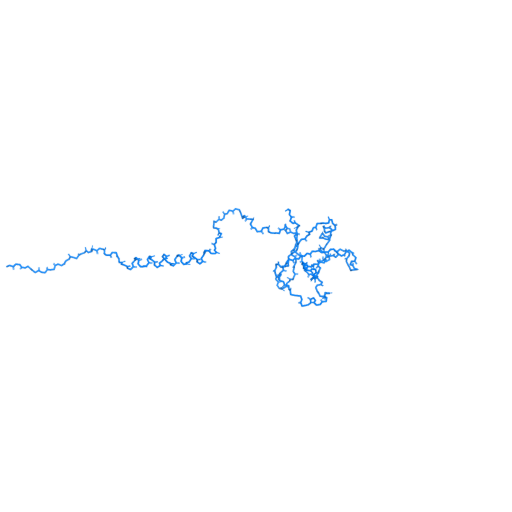 8.710 1.00 97.25 91 PRO A CA 1
ATOM 692 C C . PRO A 1 91 ? -13.942 -4.171 8.601 1.00 97.25 91 PRO A C 1
ATOM 694 O O . PRO A 1 91 ? -13.811 -5.200 9.256 1.00 97.25 91 PRO A O 1
ATOM 697 N N . ASP A 1 92 ? -14.925 -3.999 7.716 1.00 96.94 92 ASP A N 1
ATOM 698 C CA . ASP A 1 92 ? -15.986 -4.975 7.453 1.00 96.94 92 ASP A CA 1
ATOM 699 C C . ASP A 1 92 ? -15.581 -6.036 6.413 1.00 96.94 92 ASP A C 1
ATOM 701 O O . ASP A 1 92 ? -16.427 -6.779 5.909 1.00 96.94 92 ASP A O 1
ATOM 705 N N . ASN A 1 93 ? -14.297 -6.105 6.037 1.00 95.50 93 ASN A N 1
ATOM 706 C CA . ASN A 1 93 ? -13.826 -7.123 5.107 1.00 95.50 93 ASN A CA 1
ATOM 707 C C . ASN A 1 93 ? -13.979 -8.519 5.749 1.00 95.50 93 ASN A C 1
ATOM 709 O O . ASN A 1 93 ? -13.392 -8.781 6.801 1.00 95.50 93 ASN A O 1
ATOM 713 N N . PRO A 1 94 ? -14.725 -9.449 5.120 1.00 94.50 94 PRO A N 1
ATOM 714 C CA . PRO A 1 94 ? -15.095 -10.719 5.747 1.00 94.50 94 PRO A CA 1
ATOM 715 C C . PRO A 1 94 ? -13.914 -11.680 5.947 1.00 94.50 94 PRO A C 1
ATOM 717 O O . PRO A 1 94 ? -14.034 -12.646 6.698 1.00 94.50 94 PRO A O 1
ATOM 720 N N . PHE A 1 95 ? -12.783 -11.448 5.274 1.00 94.31 95 PHE A N 1
ATOM 721 C CA . PHE A 1 95 ? -11.606 -12.318 5.337 1.00 94.31 95 PHE A CA 1
ATOM 722 C C . PHE A 1 95 ? -10.537 -11.804 6.301 1.00 94.31 95 PHE A C 1
ATOM 724 O O . PHE A 1 95 ? -9.787 -12.598 6.879 1.00 94.31 95 PHE A O 1
ATOM 731 N N . ASP A 1 96 ? -10.446 -10.482 6.446 1.00 96.94 96 ASP A N 1
ATOM 732 C CA . ASP A 1 96 ? -9.447 -9.829 7.276 1.00 96.94 96 ASP A CA 1
ATOM 733 C C . ASP A 1 96 ? -9.952 -8.473 7.800 1.00 96.94 96 ASP A C 1
ATOM 735 O O . ASP A 1 96 ? -9.958 -7.500 7.047 1.00 96.94 96 ASP A O 1
ATOM 739 N N . PRO A 1 97 ? -10.297 -8.350 9.094 1.00 97.25 97 PRO A N 1
ATOM 740 C CA . PRO A 1 97 ? -10.762 -7.082 9.658 1.00 97.25 97 PRO A CA 1
ATOM 741 C C . PRO A 1 97 ? -9.693 -5.978 9.617 1.00 97.25 97 PRO A C 1
ATOM 743 O O . PRO A 1 97 ? -10.021 -4.798 9.738 1.00 97.25 97 PRO A O 1
ATOM 746 N N . LYS A 1 98 ? -8.411 -6.321 9.420 1.00 98.25 98 LYS A N 1
ATOM 747 C CA . LYS A 1 98 ? -7.306 -5.360 9.267 1.00 98.25 98 LYS A CA 1
ATOM 748 C C . LYS A 1 98 ? -7.002 -5.031 7.805 1.00 98.25 98 LYS A C 1
ATOM 750 O O . LYS A 1 98 ? -5.998 -4.382 7.526 1.00 98.25 98 LYS A O 1
ATOM 755 N N . ALA A 1 99 ? -7.862 -5.436 6.869 1.00 98.00 99 ALA A N 1
ATOM 756 C CA . ALA A 1 99 ? -7.646 -5.208 5.449 1.00 98.00 99 ALA A CA 1
ATOM 757 C C . ALA A 1 99 ? -7.401 -3.723 5.131 1.00 98.00 99 ALA A C 1
ATOM 759 O O . ALA A 1 99 ? -8.170 -2.828 5.506 1.00 98.00 99 ALA A O 1
ATOM 760 N N . VAL A 1 100 ? -6.320 -3.482 4.395 1.00 98.38 100 VAL A N 1
ATOM 761 C CA . VAL A 1 100 ? -5.976 -2.181 3.826 1.00 98.38 100 VAL A CA 1
ATOM 762 C C . VAL A 1 100 ? -5.927 -2.351 2.317 1.00 98.38 100 VAL A C 1
ATOM 764 O O . VAL A 1 100 ? -5.032 -3.012 1.784 1.00 98.38 100 VAL A O 1
ATOM 767 N N . ALA A 1 101 ? -6.928 -1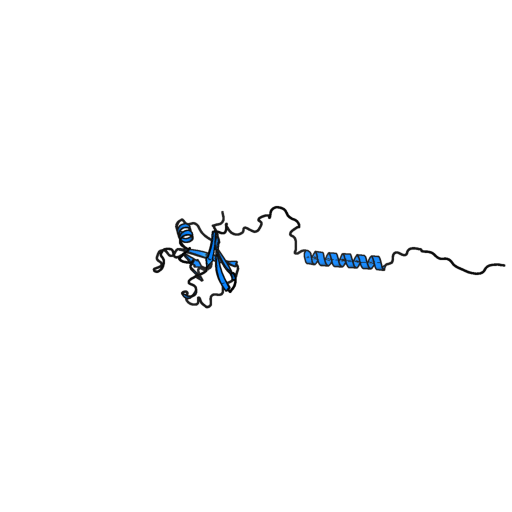.798 1.640 1.00 97.50 101 ALA 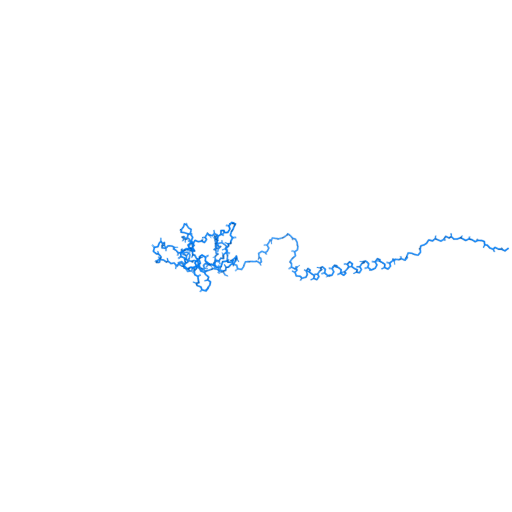A N 1
ATOM 768 C CA . ALA A 1 101 ? -6.980 -1.756 0.191 1.00 97.50 101 ALA A CA 1
ATOM 769 C C . ALA A 1 101 ? -5.954 -0.746 -0.334 1.00 97.50 101 ALA A C 1
ATOM 771 O O . ALA A 1 101 ? -5.789 0.335 0.234 1.00 97.50 101 ALA A O 1
ATOM 772 N N . VAL A 1 102 ? -5.298 -1.109 -1.433 1.00 97.81 102 VAL A N 1
ATOM 773 C CA . VAL A 1 102 ? -4.375 -0.260 -2.190 1.00 97.81 102 VAL A CA 1
ATOM 774 C C . VAL A 1 102 ? -5.102 0.207 -3.444 1.00 97.81 102 VAL A C 1
ATOM 776 O O . VAL A 1 102 ? -5.598 -0.620 -4.224 1.00 97.81 102 VAL A O 1
ATOM 779 N N . LEU A 1 103 ? -5.205 1.521 -3.624 1.00 96.75 103 LEU A N 1
ATOM 780 C CA . LEU A 1 103 ? -5.969 2.136 -4.703 1.00 96.75 103 LEU A CA 1
ATOM 781 C C . LEU A 1 103 ? -5.138 3.190 -5.427 1.00 96.75 103 LEU A C 1
ATOM 783 O O . LEU A 1 103 ? -4.246 3.796 -4.845 1.00 96.75 103 LEU A O 1
ATOM 787 N N . ARG A 1 104 ? -5.492 3.444 -6.683 1.00 95.75 104 ARG A N 1
ATOM 788 C CA . ARG A 1 104 ? -5.125 4.672 -7.393 1.00 95.75 104 ARG A CA 1
ATOM 789 C C . ARG A 1 104 ? -5.893 5.861 -6.825 1.00 95.75 104 ARG A C 1
ATOM 791 O O . ARG A 1 104 ? -6.964 5.691 -6.238 1.00 95.75 104 ARG A O 1
ATOM 798 N N . GLU A 1 105 ? -5.425 7.066 -7.128 1.00 92.62 105 GLU A N 1
ATOM 799 C CA . GLU A 1 105 ? -6.139 8.309 -6.805 1.00 92.62 105 GLU A CA 1
ATOM 800 C C . GLU A 1 105 ? -7.567 8.355 -7.372 1.00 92.62 105 GLU A C 1
ATOM 802 O O . GLU A 1 105 ? -8.484 8.865 -6.735 1.00 92.62 105 GLU A O 1
ATOM 807 N N . ASN A 1 106 ? -7.794 7.752 -8.545 1.00 94.00 106 ASN A N 1
ATOM 808 C CA . ASN A 1 106 ? -9.123 7.659 -9.158 1.00 94.00 106 ASN A CA 1
ATOM 809 C C . ASN A 1 106 ? -10.065 6.647 -8.463 1.00 94.00 106 ASN A C 1
ATOM 811 O O . ASN A 1 106 ? -11.170 6.402 -8.947 1.00 94.00 106 ASN A O 1
ATOM 815 N N . GLY A 1 107 ? -9.630 6.024 -7.364 1.00 93.62 107 GLY A N 1
ATOM 816 C CA . GLY A 1 107 ? -10.392 5.041 -6.596 1.00 93.62 107 GLY A CA 1
ATOM 817 C C . GLY A 1 107 ? -10.347 3.615 -7.151 1.00 93.62 107 GLY A C 1
ATOM 818 O O . GLY A 1 107 ? -10.949 2.718 -6.555 1.00 93.62 107 GLY A O 1
ATOM 819 N N . GLN A 1 108 ? -9.636 3.360 -8.255 1.00 94.38 108 GLN A N 1
ATOM 820 C CA . GLN A 1 108 ? -9.453 2.003 -8.767 1.00 94.38 108 GLN A CA 1
ATOM 821 C C . GLN A 1 108 ? -8.595 1.191 -7.794 1.00 94.38 108 GLN A C 1
ATOM 823 O O . GLN A 1 108 ? -7.428 1.502 -7.559 1.00 94.38 108 GLN A O 1
ATOM 828 N N . ARG A 1 109 ? -9.163 0.112 -7.254 1.00 95.25 109 ARG A N 1
ATOM 829 C CA . ARG A 1 109 ? -8.425 -0.850 -6.432 1.00 95.25 109 ARG A CA 1
ATOM 830 C C . ARG A 1 109 ? -7.452 -1.636 -7.301 1.00 95.25 109 ARG A C 1
ATOM 832 O O . ARG A 1 109 ? -7.848 -2.159 -8.340 1.00 95.25 109 ARG A O 1
ATOM 839 N N . ILE A 1 110 ? -6.216 -1.764 -6.835 1.00 95.44 110 ILE A N 1
ATOM 840 C CA . ILE A 1 110 ? -5.180 -2.565 -7.503 1.00 95.44 110 ILE A CA 1
ATOM 841 C C . ILE A 1 110 ? -4.679 -3.728 -6.642 1.00 95.44 110 ILE A C 1
ATOM 843 O O . ILE A 1 110 ? -4.022 -4.635 -7.148 1.00 95.44 110 ILE A O 1
ATOM 847 N N . GLY A 1 111 ? -5.018 -3.741 -5.351 1.00 96.00 111 GLY A N 1
ATOM 848 C CA . GLY A 1 111 ? -4.705 -4.848 -4.458 1.00 96.00 111 GLY A CA 1
ATOM 849 C C . GLY A 1 111 ? -4.947 -4.514 -2.994 1.00 96.00 111 GLY A C 1
ATOM 850 O O . GLY A 1 111 ? -5.759 -3.651 -2.655 1.00 96.00 111 GLY A O 1
ATOM 851 N N . TYR A 1 112 ? -4.214 -5.219 -2.141 1.00 97.56 112 TYR A N 1
ATOM 852 C CA . TYR A 1 112 ? -4.223 -5.103 -0.690 1.00 97.56 112 TYR A CA 1
ATOM 853 C C . TYR A 1 112 ? -2.798 -5.178 -0.141 1.00 97.56 112 TYR A C 1
ATOM 855 O O . TYR A 1 112 ? -1.929 -5.819 -0.746 1.00 97.56 112 TYR A O 1
ATOM 863 N N . LEU A 1 113 ? -2.583 -4.580 1.033 1.00 98.06 113 LEU A N 1
ATOM 864 C CA . LEU A 1 113 ? -1.389 -4.857 1.830 1.00 98.06 113 LEU A CA 1
ATOM 865 C C . LEU A 1 113 ? -1.424 -6.302 2.372 1.00 98.06 113 LEU A C 1
ATOM 867 O O . LEU A 1 113 ? -2.514 -6.826 2.627 1.00 98.06 113 LEU A O 1
ATOM 871 N N . PRO A 1 114 ? -0.266 -6.964 2.565 1.00 97.81 114 PRO A N 1
ATOM 872 C CA . PRO A 1 114 ? -0.210 -8.332 3.078 1.00 97.81 114 PRO A CA 1
ATOM 873 C C . PRO A 1 114 ? -0.804 -8.438 4.485 1.00 97.81 114 PRO A C 1
ATOM 875 O O . PRO A 1 114 ? -0.532 -7.598 5.344 1.00 97.81 114 PRO A O 1
ATOM 878 N N . ARG A 1 115 ? -1.569 -9.503 4.743 1.00 97.25 115 ARG A N 1
ATOM 879 C CA . ARG A 1 115 ? -2.248 -9.737 6.030 1.00 97.25 115 ARG A CA 1
ATOM 880 C C . ARG A 1 115 ? -1.276 -9.817 7.206 1.00 97.25 115 ARG A C 1
ATOM 882 O O . ARG A 1 115 ? -1.590 -9.399 8.313 1.00 97.25 115 ARG A O 1
ATOM 889 N N . GLU A 1 116 ? -0.092 -10.359 6.965 1.00 97.62 116 GLU A N 1
ATOM 890 C CA . GLU A 1 116 ? 0.970 -10.511 7.953 1.00 97.62 116 GLU A CA 1
ATOM 891 C C . GLU A 1 116 ? 1.606 -9.173 8.383 1.00 97.62 116 GLU A C 1
ATOM 893 O O . GLU A 1 116 ? 2.189 -9.109 9.463 1.00 97.62 116 GLU A O 1
ATOM 898 N N . TYR A 1 117 ? 1.449 -8.102 7.591 1.00 98.12 117 TYR A N 1
ATOM 899 C CA . TYR A 1 117 ? 2.090 -6.798 7.826 1.00 98.12 117 TYR A CA 1
ATOM 900 C C . TYR A 1 117 ? 1.112 -5.615 7.881 1.00 98.12 117 TYR A C 1
ATOM 902 O O . TYR A 1 117 ? 1.508 -4.499 8.209 1.00 98.12 117 TYR A O 1
ATOM 910 N N . ASN A 1 118 ? -0.179 -5.824 7.613 1.00 98.19 118 ASN A N 1
ATOM 911 C CA . ASN A 1 118 ? -1.152 -4.732 7.539 1.00 98.19 118 ASN A CA 1
ATOM 912 C C . ASN A 1 118 ? -1.574 -4.154 8.898 1.00 98.19 118 ASN A C 1
ATOM 914 O O . ASN A 1 118 ? -2.232 -3.120 8.922 1.00 98.19 118 ASN A O 1
ATOM 918 N N . ALA A 1 119 ? -1.188 -4.763 10.024 1.00 98.25 119 ALA A N 1
ATOM 919 C CA . ALA A 1 119 ? -1.647 -4.335 11.344 1.00 98.25 119 ALA A CA 1
ATOM 920 C C . ALA A 1 119 ? -1.224 -2.902 11.708 1.00 98.25 119 ALA A C 1
ATOM 922 O O . ALA A 1 119 ? -2.041 -2.163 12.252 1.00 98.25 119 ALA A O 1
ATOM 923 N N . ILE A 1 120 ? 0.020 -2.512 11.401 1.00 98.06 120 ILE A N 1
ATOM 924 C CA . ILE A 1 120 ? 0.522 -1.157 11.673 1.00 98.06 120 ILE A CA 1
ATOM 925 C C . ILE A 1 120 ? -0.158 -0.136 10.744 1.00 98.06 120 ILE A C 1
ATOM 927 O O . ILE A 1 120 ? -0.790 0.780 11.268 1.00 98.06 120 ILE A O 1
ATOM 931 N N . PRO A 1 121 ? -0.136 -0.294 9.400 1.00 98.12 121 PRO A N 1
ATOM 932 C CA . PRO A 1 121 ? -0.866 0.606 8.506 1.00 98.12 121 PRO A CA 1
ATOM 933 C C . PRO A 1 121 ? -2.356 0.711 8.836 1.00 98.12 121 PRO A C 1
ATOM 935 O O . PRO A 1 121 ? -2.927 1.794 8.748 1.00 98.12 121 PRO A O 1
ATOM 938 N N . ALA A 1 122 ? -2.989 -0.396 9.239 1.00 98.44 122 ALA A N 1
ATOM 939 C CA . ALA A 1 122 ? -4.404 -0.396 9.570 1.00 98.44 122 ALA A CA 1
ATOM 940 C C . ALA A 1 122 ? -4.713 0.496 10.780 1.00 98.44 122 ALA A C 1
ATOM 942 O O . ALA A 1 122 ? -5.619 1.320 10.700 1.00 98.44 122 ALA A O 1
ATOM 943 N N . ALA A 1 123 ? -3.935 0.363 11.857 1.00 98.19 123 ALA A N 1
ATOM 944 C CA . ALA A 1 123 ? -4.091 1.187 13.052 1.00 98.19 123 ALA A CA 1
ATOM 945 C C . ALA A 1 123 ? -3.822 2.672 12.757 1.00 98.19 123 ALA A C 1
ATOM 947 O O . ALA A 1 123 ? -4.595 3.528 13.166 1.00 98.19 123 ALA A O 1
ATOM 948 N N . LEU A 1 124 ? -2.773 2.986 11.987 1.00 97.75 124 LEU A N 1
ATOM 949 C CA . LEU A 1 124 ? -2.462 4.372 11.615 1.00 97.75 124 LEU A CA 1
ATOM 950 C C . LEU A 1 124 ? -3.622 5.022 10.843 1.00 97.75 124 LEU A C 1
ATOM 952 O O . LEU A 1 124 ? -4.032 6.136 11.163 1.00 97.75 124 LEU A O 1
ATOM 956 N N . LEU A 1 125 ? -4.195 4.311 9.869 1.00 97.25 125 LEU A N 1
ATOM 957 C CA . LEU A 1 125 ? -5.339 4.807 9.098 1.00 97.25 125 LEU A CA 1
ATOM 958 C C . LEU A 1 125 ? -6.612 4.948 9.950 1.00 97.25 125 LEU A C 1
ATOM 960 O O . LEU A 1 125 ? -7.412 5.842 9.688 1.00 97.25 125 LEU A O 1
ATOM 964 N N . GLU A 1 126 ? -6.815 4.085 10.950 1.00 97.00 126 GLU A N 1
ATOM 965 C CA . GLU A 1 126 ? -7.927 4.204 11.907 1.00 97.00 126 GLU A CA 1
ATOM 966 C C . GLU A 1 126 ? -7.804 5.443 12.796 1.00 97.00 126 GLU A C 1
ATOM 968 O O . GLU A 1 126 ? -8.804 6.114 13.040 1.00 97.00 126 GLU A O 1
ATOM 973 N N . GLU A 1 127 ? -6.582 5.803 13.191 1.00 96.94 127 GLU A N 1
ATOM 974 C CA . GLU A 1 127 ? -6.278 7.047 13.912 1.00 96.94 127 GLU A CA 1
ATOM 975 C C . GLU A 1 127 ? -6.331 8.297 13.006 1.00 96.94 127 GLU A C 1
ATOM 977 O O . GLU A 1 127 ? -6.067 9.415 13.448 1.00 96.94 127 GLU A O 1
ATOM 982 N N . GLY A 1 128 ? -6.669 8.136 11.722 1.00 95.69 128 GLY A N 1
ATOM 983 C CA . GLY A 1 128 ? -6.783 9.232 10.758 1.00 95.69 128 GLY A CA 1
ATOM 984 C C . GLY A 1 128 ? -5.455 9.683 10.144 1.00 95.69 128 GLY A C 1
ATOM 985 O O . GLY A 1 128 ? -5.412 10.719 9.478 1.00 95.69 128 GLY A O 1
ATOM 986 N N . ILE A 1 129 ? -4.372 8.922 10.324 1.00 95.56 129 ILE A N 1
ATOM 987 C CA . ILE A 1 129 ? -3.069 9.207 9.712 1.00 95.56 129 ILE A CA 1
ATOM 988 C C . ILE A 1 129 ? -3.117 8.782 8.243 1.00 95.56 129 ILE A C 1
ATOM 990 O O . ILE A 1 129 ? -3.214 7.599 7.918 1.00 95.56 129 ILE A O 1
ATOM 994 N N . LEU A 1 130 ? -3.031 9.759 7.340 1.00 93.25 130 LEU A N 1
ATOM 995 C CA . LEU A 1 130 ? -3.128 9.541 5.897 1.00 93.25 130 LEU A CA 1
ATOM 996 C C . LEU A 1 130 ? -1.784 9.094 5.314 1.00 93.25 130 LEU A C 1
ATOM 998 O O . LEU A 1 130 ? -0.951 9.912 4.932 1.00 93.25 130 LEU A O 1
ATOM 1002 N N . LEU A 1 131 ? -1.578 7.783 5.245 1.00 96.06 131 LEU A N 1
ATOM 1003 C CA . LEU A 1 131 ? -0.420 7.196 4.573 1.00 96.06 131 LEU A CA 1
ATOM 1004 C C . LEU A 1 131 ? -0.519 7.381 3.052 1.00 96.06 131 LEU A C 1
ATOM 1006 O O . LEU A 1 131 ? -1.602 7.246 2.475 1.00 96.06 131 LEU A O 1
ATOM 1010 N N . THR A 1 132 ? 0.618 7.615 2.401 1.00 95.88 132 THR A N 1
ATOM 1011 C CA . THR A 1 132 ? 0.733 7.663 0.933 1.00 95.88 132 THR A CA 1
ATOM 1012 C C . THR A 1 132 ? 1.557 6.492 0.435 1.00 95.88 132 THR A C 1
ATOM 1014 O O . THR A 1 132 ? 2.435 5.999 1.144 1.00 95.88 132 THR A O 1
ATOM 1017 N N . GLY A 1 133 ? 1.261 6.011 -0.767 1.00 95.88 133 GLY A N 1
ATOM 1018 C CA . GLY A 1 133 ? 1.934 4.865 -1.350 1.00 95.88 133 GLY A CA 1
ATOM 1019 C C . GLY A 1 133 ? 2.559 5.175 -2.698 1.00 95.88 133 GLY A C 1
ATOM 1020 O O . GLY A 1 133 ? 2.083 6.043 -3.428 1.00 95.88 133 GLY A O 1
ATOM 1021 N N . ARG A 1 134 ? 3.581 4.404 -3.053 1.00 96.38 134 ARG A N 1
ATOM 1022 C CA . ARG A 1 134 ? 4.155 4.399 -4.394 1.00 96.38 134 ARG A CA 1
ATOM 1023 C C . ARG A 1 134 ? 4.363 2.974 -4.872 1.00 96.38 134 ARG A C 1
ATOM 1025 O O . ARG A 1 134 ? 4.833 2.120 -4.120 1.00 96.38 134 ARG A O 1
ATOM 1032 N N . LEU A 1 135 ? 3.988 2.690 -6.113 1.00 96.81 135 LEU A N 1
ATOM 1033 C CA . LEU A 1 135 ? 4.240 1.382 -6.694 1.00 96.81 135 LEU A CA 1
ATOM 1034 C C . LEU A 1 135 ? 5.732 1.218 -6.994 1.00 96.81 135 LEU A C 1
ATOM 1036 O O . LEU A 1 135 ? 6.333 2.051 -7.671 1.00 96.81 135 LEU A O 1
ATOM 1040 N N . ARG A 1 136 ? 6.283 0.086 -6.565 1.00 95.94 136 ARG A N 1
ATOM 1041 C CA . ARG A 1 136 ? 7.643 -0.350 -6.870 1.00 95.94 136 ARG A CA 1
ATOM 1042 C C . ARG A 1 136 ? 7.611 -1.715 -7.550 1.00 95.94 136 ARG A C 1
ATOM 1044 O O . ARG A 1 136 ? 6.991 -2.663 -7.068 1.00 95.94 136 ARG A O 1
ATOM 1051 N N . LEU A 1 137 ? 8.287 -1.844 -8.676 1.00 94.12 137 LEU A N 1
ATOM 1052 C CA . LEU A 1 137 ? 8.497 -3.078 -9.416 1.00 94.12 137 LEU A CA 1
ATOM 1053 C C . LEU A 1 137 ? 9.885 -3.597 -9.050 1.00 94.12 137 LEU A C 1
ATOM 1055 O O . LEU A 1 137 ? 10.912 -3.216 -9.609 1.00 94.12 137 LEU A O 1
ATOM 1059 N N . GLY A 1 138 ? 9.906 -4.485 -8.065 1.00 88.31 138 GLY A N 1
ATOM 1060 C CA . GLY A 1 138 ? 11.107 -5.175 -7.637 1.00 88.31 138 GLY A CA 1
ATOM 1061 C C . GLY A 1 138 ? 11.637 -6.159 -8.683 1.00 88.31 138 GLY A C 1
ATOM 1062 O O . GLY A 1 138 ? 11.028 -6.446 -9.721 1.00 88.31 138 GLY A O 1
ATOM 1063 N N . ASN A 1 139 ? 12.791 -6.746 -8.364 1.00 88.56 139 ASN A N 1
ATOM 1064 C CA . ASN A 1 139 ? 13.430 -7.761 -9.199 1.00 88.56 139 ASN A CA 1
ATOM 1065 C C . ASN A 1 139 ? 12.473 -8.920 -9.518 1.00 88.56 139 ASN A C 1
ATOM 1067 O O . ASN A 1 139 ? 11.618 -9.289 -8.710 1.00 88.56 139 ASN A O 1
ATOM 1071 N N . TYR A 1 140 ? 12.648 -9.519 -10.699 1.00 88.31 140 TYR A N 1
ATOM 1072 C CA . TYR A 1 140 ? 11.817 -10.626 -11.192 1.00 88.31 140 TYR A CA 1
ATOM 1073 C C . TYR A 1 140 ? 10.318 -10.287 -11.319 1.00 88.31 140 TYR A C 1
ATOM 1075 O O . TYR A 1 140 ? 9.477 -11.182 -11.288 1.00 88.31 140 TYR A O 1
ATOM 1083 N N . GLY A 1 141 ? 9.971 -9.003 -11.468 1.00 85.56 141 GLY A N 1
ATOM 1084 C CA . GLY A 1 141 ? 8.587 -8.557 -11.650 1.00 85.56 141 GLY A CA 1
ATOM 1085 C C . GLY A 1 141 ? 7.755 -8.589 -10.367 1.00 85.56 141 GLY A C 1
ATOM 1086 O O . GLY A 1 141 ? 6.522 -8.632 -10.430 1.00 85.56 141 GLY A O 1
ATOM 1087 N N . LYS A 1 142 ? 8.407 -8.595 -9.197 1.00 90.81 142 LYS A N 1
ATOM 1088 C CA . LYS A 1 142 ? 7.713 -8.520 -7.912 1.00 90.81 142 LYS A CA 1
ATOM 1089 C C . LYS A 1 142 ? 7.034 -7.155 -7.789 1.00 90.81 142 LYS A C 1
ATOM 1091 O O . LYS A 1 142 ? 7.687 -6.126 -7.880 1.00 90.81 142 LYS A O 1
ATOM 1096 N N . LYS A 1 143 ? 5.721 -7.152 -7.577 1.00 94.75 143 LYS A N 1
ATOM 1097 C CA . LYS A 1 143 ? 4.934 -5.931 -7.371 1.00 94.75 143 LYS A CA 1
ATOM 1098 C C . LYS A 1 143 ? 4.954 -5.583 -5.887 1.00 94.75 143 LYS A C 1
ATOM 1100 O O . LYS A 1 143 ? 4.519 -6.388 -5.059 1.00 94.75 143 LYS A O 1
ATOM 1105 N N . GLU A 1 144 ? 5.462 -4.411 -5.562 1.00 96.94 144 GLU A N 1
ATOM 1106 C CA . GLU A 1 144 ? 5.633 -3.897 -4.209 1.00 96.94 144 GLU A CA 1
ATOM 1107 C C . GLU A 1 144 ? 5.008 -2.505 -4.099 1.00 96.94 144 GLU A C 1
ATOM 1109 O O . GLU A 1 144 ? 4.709 -1.845 -5.096 1.00 96.94 144 GLU A O 1
ATOM 1114 N N . VAL A 1 145 ? 4.763 -2.088 -2.867 1.00 97.38 145 VAL A N 1
ATOM 1115 C CA . VAL A 1 145 ? 4.240 -0.779 -2.514 1.00 97.38 145 VAL A CA 1
ATOM 1116 C C . VAL A 1 145 ? 5.145 -0.214 -1.438 1.00 97.38 145 VAL A C 1
ATOM 1118 O O . VAL A 1 145 ? 5.272 -0.796 -0.359 1.00 97.38 145 VAL A O 1
ATOM 1121 N N . GLU A 1 146 ? 5.769 0.910 -1.743 1.00 97.56 146 GLU A N 1
ATOM 1122 C CA . GLU A 1 146 ? 6.423 1.755 -0.754 1.00 97.56 146 GLU A CA 1
ATOM 1123 C C . GLU A 1 146 ? 5.320 2.487 0.012 1.00 97.56 146 GLU A C 1
ATOM 1125 O O . GLU A 1 146 ? 4.410 3.056 -0.590 1.00 97.56 146 GLU A O 1
ATOM 1130 N N . VAL A 1 147 ? 5.343 2.405 1.338 1.00 97.75 147 VAL A N 1
ATOM 1131 C CA . VAL A 1 147 ? 4.377 3.041 2.237 1.00 97.75 147 VAL A CA 1
ATOM 1132 C C . VAL A 1 147 ? 5.095 4.181 2.936 1.00 97.75 147 VAL A C 1
ATOM 1134 O O . VAL A 1 147 ? 6.141 3.963 3.539 1.00 97.75 147 VAL A O 1
ATOM 1137 N N . HIS A 1 148 ? 4.530 5.380 2.897 1.00 96.69 148 HIS A N 1
ATOM 1138 C CA . HIS A 1 148 ? 5.136 6.593 3.433 1.00 96.69 148 HIS A CA 1
ATOM 1139 C C . HIS A 1 148 ? 4.244 7.238 4.489 1.00 96.69 148 HIS A C 1
ATOM 1141 O O . HIS A 1 148 ? 3.011 7.174 4.425 1.00 96.69 148 HIS A O 1
ATOM 1147 N N . TRP A 1 149 ? 4.886 7.889 5.457 1.00 94.94 149 TRP A N 1
ATOM 1148 C CA . TRP A 1 149 ? 4.214 8.792 6.388 1.00 94.94 149 TRP A CA 1
ATOM 1149 C C . TRP A 1 149 ? 3.585 9.988 5.646 1.00 94.94 149 TRP A C 1
ATOM 1151 O O . TRP A 1 149 ? 4.104 10.390 4.600 1.00 94.94 149 TRP A O 1
ATOM 1161 N N . PRO A 1 150 ? 2.502 10.595 6.178 1.00 87.56 150 PRO A N 1
ATOM 1162 C CA . PRO A 1 150 ? 1.987 11.857 5.655 1.00 87.56 150 PRO A CA 1
ATOM 1163 C C . PRO A 1 150 ? 3.070 12.937 5.665 1.00 87.56 150 PRO A C 1
ATOM 1165 O O . PRO A 1 150 ? 3.952 12.958 6.528 1.00 87.56 150 PRO A O 1
ATOM 1168 N N . ARG A 1 151 ? 2.970 13.871 4.717 1.00 83.81 151 ARG A N 1
ATOM 1169 C CA . ARG A 1 151 ? 3.802 15.077 4.722 1.00 83.81 151 ARG A CA 1
ATOM 1170 C C . ARG A 1 151 ? 3.472 15.928 5.950 1.00 83.81 151 ARG A C 1
ATOM 1172 O O . ARG A 1 151 ? 2.313 16.003 6.358 1.00 83.81 151 ARG A O 1
ATOM 1179 N N . ASN A 1 152 ? 4.503 16.556 6.506 1.00 61.84 152 ASN A N 1
ATOM 1180 C CA . ASN A 1 152 ? 4.400 17.451 7.653 1.00 61.84 152 ASN A CA 1
ATOM 1181 C C . ASN A 1 152 ? 4.322 18.921 7.231 1.00 61.84 152 ASN A C 1
ATOM 1183 O O . ASN A 1 152 ? 4.756 19.234 6.100 1.00 61.84 152 ASN A O 1
#

Sequence (152 aa):
MGSAGDGCGLLKGEVPVLEGILLAVIALLALLLWLRAGKRNKQSPEGPEQEQEREEGPLLDVLALRGFSYIPGGEHLALWEGEELIFKREPDNPFDPKAVAVLRENGQRIGYLPREYNAIPAALLEEGILLTGRLRLGNYGKKEVEVHWPRN